Protein AF-A0A6B3P334-F1 (afdb_monomer)

Solvent-accessible surface area (backbone atoms only — not comparable to full-atom values): 4759 Å² total; per-residue (Å²): 132,86,80,78,73,75,83,76,72,81,69,71,56,44,90,28,59,46,66,57,53,51,52,56,45,43,76,67,35,88,88,55,48,64,58,59,49,13,59,76,69,74,48,55,49,67,56,51,54,46,40,70,38,101,82,36,71,73,52,71,66,54,14,32,52,35,24,49,51,48,52,50,35,48,75,72,68,72,106

Foldseek 3Di:
DDPPPPPPDPPVLDLAQLLVLQVVCCVQPPPRDLCNSCVLLVHHSVLSVQLPDPPRDDDSVSSSSSSVVVVVCVVVVSD

pLDDT: mean 84.11, std 18.72, range [35.84, 97.06]

Secondary structure (DSSP, 8-state):
-----------------HHHHHHHHHHHSTT--HHHHHHHTTS-HHHHHHHTSTT----HHHHHHHHHHHHHHHHTT--

Sequence (79 aa):
MPKTIFNLARIQVSDYNPVQLLFELQEKLEGFNRDDFAELMGVQPQTVRQWCSKHGNPNLQARQLAGEIKVRLQRDRIL

Nearest PDB structures (foldseek):
  4q2j-assembly1_D  TM=6.229E-01  e=5.647E-01  Mus musculus
  8pi8-assembly1_A  TM=6.976E-01  e=1.088E+00  Homo sapiens
  8dtq-assembly1_B  TM=5.087E-01  e=2.095E+00  Staphylococcus aureus
  2ofy-assembly1_B  TM=4.766E-01  e=4.261E+00  Rhodococcus jostii RHA1
  5mrc-assembly1_a  TM=3.802E-01  e=2.336E+00  Saccharomyces cerevisiae

Mean predicted aligned error: 7.58 Å

Structure (mmCIF, N/CA/C/O backbone):
data_AF-A0A6B3P334-F1
#
_entry.id   AF-A0A6B3P334-F1
#
loop_
_atom_site.group_PDB
_atom_site.id
_atom_site.type_symbol
_atom_site.label_atom_id
_atom_site.label_alt_id
_atom_site.label_comp_id
_atom_site.label_asym_id
_atom_site.label_entity_id
_atom_site.label_seq_id
_atom_site.pdbx_PDB_ins_code
_atom_site.Cartn_x
_atom_site.Cartn_y
_atom_site.Cartn_z
_atom_site.occupancy
_atom_site.B_iso_or_equiv
_atom_site.auth_seq_id
_atom_site.auth_comp_id
_atom_site.auth_asym_id
_atom_site.auth_atom_id
_atom_site.pdbx_PDB_model_num
ATOM 1 N N . MET A 1 1 ? -29.504 33.022 -17.687 1.00 37.16 1 MET A N 1
ATOM 2 C CA . MET A 1 1 ? -29.576 31.629 -17.193 1.00 37.16 1 MET A CA 1
ATOM 3 C C . MET A 1 1 ? -28.157 31.121 -16.999 1.00 37.16 1 MET A C 1
ATOM 5 O O . MET A 1 1 ? -27.482 30.933 -18.007 1.00 37.16 1 MET A O 1
ATOM 9 N N . PRO A 1 2 ? -27.647 30.953 -15.771 1.00 43.56 2 PRO A N 1
ATOM 10 C CA . PRO A 1 2 ? -26.350 30.322 -15.609 1.00 43.56 2 PRO A CA 1
ATOM 11 C C . PRO A 1 2 ? -26.539 28.813 -15.773 1.00 43.56 2 PRO A C 1
ATOM 13 O O . PRO A 1 2 ? -27.204 28.161 -14.972 1.00 43.56 2 PRO A O 1
ATOM 16 N N . LYS A 1 3 ? -25.987 28.261 -16.857 1.00 41.84 3 LYS A N 1
ATOM 17 C CA . LYS A 1 3 ? -25.768 26.821 -16.979 1.00 41.84 3 LYS A CA 1
ATOM 18 C C . LYS A 1 3 ? -24.647 26.480 -16.007 1.00 41.84 3 LYS A C 1
ATOM 20 O O . LYS A 1 3 ? -23.474 26.581 -16.354 1.00 41.84 3 LYS A O 1
ATOM 25 N N . THR A 1 4 ? -25.014 26.132 -14.780 1.00 44.12 4 THR A N 1
ATOM 26 C CA . THR A 1 4 ? -24.121 25.452 -13.847 1.00 44.12 4 THR A CA 1
ATOM 27 C C . THR A 1 4 ? -23.805 24.098 -14.464 1.00 44.12 4 THR A C 1
ATOM 29 O O . THR A 1 4 ? -24.527 23.122 -14.278 1.00 44.12 4 THR A O 1
ATOM 32 N N . ILE A 1 5 ? -22.756 24.056 -15.280 1.00 47.41 5 ILE A N 1
ATOM 33 C CA . ILE A 1 5 ? -22.111 22.806 -15.647 1.00 47.41 5 ILE A CA 1
ATOM 34 C C . ILE A 1 5 ? -21.493 22.326 -14.340 1.00 47.41 5 ILE A C 1
ATOM 36 O O . ILE A 1 5 ? -20.435 22.798 -13.927 1.00 47.41 5 ILE A O 1
ATOM 40 N N . PHE A 1 6 ? -22.216 21.458 -13.636 1.00 42.75 6 PHE A N 1
ATOM 41 C CA . PHE A 1 6 ? -21.640 20.634 -12.592 1.00 42.75 6 PHE A CA 1
ATOM 42 C C . PHE A 1 6 ? -20.456 19.917 -13.230 1.00 42.75 6 PHE A C 1
ATOM 44 O O . PHE A 1 6 ? -20.628 19.012 -14.046 1.00 42.75 6 PHE A O 1
ATOM 51 N N . ASN A 1 7 ? -19.253 20.387 -12.912 1.00 35.84 7 ASN A N 1
ATOM 52 C CA . ASN A 1 7 ? -18.000 19.800 -13.349 1.00 35.84 7 ASN A CA 1
ATOM 53 C C . ASN A 1 7 ? -17.800 18.518 -12.526 1.00 35.84 7 ASN A C 1
ATOM 55 O O . ASN A 1 7 ? -16.994 18.454 -11.601 1.00 35.84 7 ASN A O 1
ATOM 59 N N . LEU A 1 8 ? -18.658 17.528 -12.779 1.00 38.47 8 LEU A N 1
ATOM 60 C CA . LEU A 1 8 ? -18.580 16.209 -12.184 1.00 38.47 8 LEU A CA 1
ATOM 61 C C . LEU A 1 8 ? -17.318 15.538 -12.726 1.00 38.47 8 LEU A C 1
ATOM 63 O O . LEU A 1 8 ? -17.243 15.146 -13.885 1.00 38.47 8 LEU A O 1
ATOM 67 N N . ALA A 1 9 ? -16.353 15.376 -11.829 1.00 38.75 9 ALA A N 1
ATOM 68 C CA . ALA A 1 9 ? -15.471 14.221 -11.811 1.00 38.75 9 ALA A CA 1
ATOM 69 C C . ALA A 1 9 ? -14.446 14.087 -12.952 1.00 38.75 9 ALA A C 1
ATOM 71 O O . ALA A 1 9 ? -14.200 12.991 -13.444 1.00 38.75 9 ALA A O 1
ATOM 72 N N . ARG A 1 10 ? -13.663 15.138 -13.218 1.00 42.38 10 ARG A N 1
ATOM 73 C CA . ARG A 1 10 ? -12.213 14.887 -13.202 1.00 42.38 10 ARG A CA 1
ATOM 74 C C . ARG A 1 10 ? -11.780 14.933 -11.747 1.00 42.38 10 ARG A C 1
ATOM 76 O O . ARG A 1 10 ? -11.201 15.915 -11.298 1.00 42.38 10 ARG A O 1
ATOM 83 N N . ILE A 1 11 ? -12.077 13.869 -11.001 1.00 49.72 11 ILE A N 1
ATOM 84 C CA . ILE A 1 11 ? -11.169 13.511 -9.918 1.00 49.72 11 ILE A CA 1
ATOM 85 C C . ILE A 1 11 ? -9.882 13.239 -10.685 1.00 49.72 11 ILE A C 1
ATOM 87 O O . ILE A 1 11 ? -9.763 12.221 -11.361 1.00 49.72 11 ILE A O 1
ATOM 91 N N . GLN A 1 12 ? -9.001 14.240 -10.750 1.00 51.31 1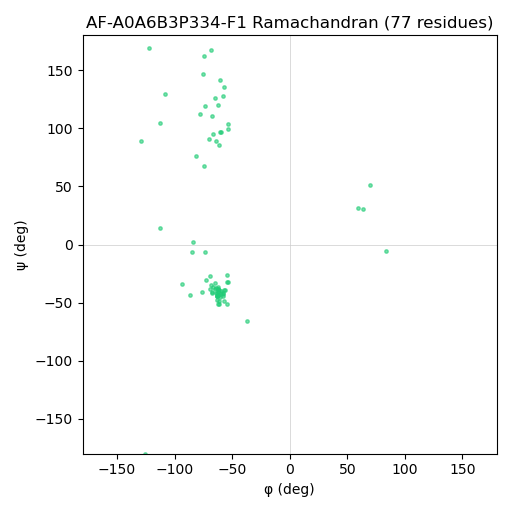2 GLN A N 1
ATOM 92 C CA . GLN A 1 12 ? -7.610 14.008 -11.080 1.00 51.31 12 GLN A CA 1
ATOM 93 C C . GLN A 1 12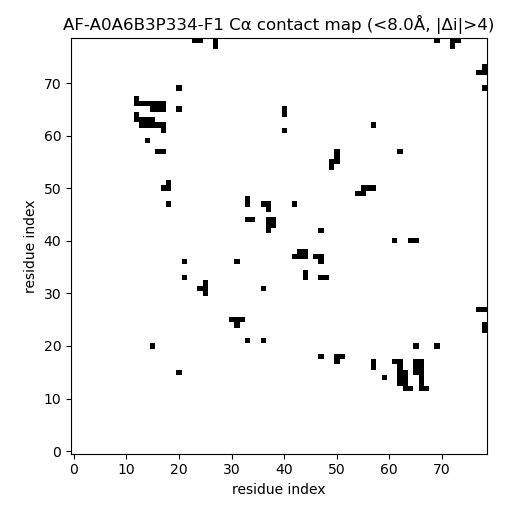 ? -7.216 12.946 -10.072 1.00 51.31 12 GLN A C 1
ATOM 95 O O . GLN A 1 12 ? -7.071 13.257 -8.892 1.00 51.31 12 GLN A O 1
ATOM 100 N N . VAL A 1 13 ? -7.192 11.689 -10.509 1.00 54.97 13 VAL A N 1
ATOM 101 C CA . VAL A 1 13 ? -6.565 10.628 -9.753 1.00 54.97 13 VAL A CA 1
ATOM 102 C C . VAL A 1 13 ? -5.131 11.108 -9.645 1.00 54.97 13 VAL A C 1
ATOM 104 O O . VAL A 1 13 ? -4.385 11.120 -10.626 1.00 54.97 13 VAL A O 1
ATOM 107 N N . SER A 1 14 ? -4.843 11.736 -8.512 1.00 62.97 14 SER A N 1
ATOM 108 C CA . SER A 1 14 ? -3.585 12.400 -8.268 1.00 62.97 14 SER A CA 1
ATOM 109 C C . SER A 1 14 ? -2.510 11.336 -8.371 1.00 62.97 14 SER A C 1
ATOM 111 O O . SER A 1 14 ? -2.728 10.192 -7.975 1.00 62.97 14 SER A O 1
ATOM 113 N N . ASP A 1 15 ? -1.371 11.705 -8.951 1.00 73.50 15 ASP A N 1
ATOM 114 C CA . ASP A 1 15 ? -0.176 10.873 -8.935 1.00 73.50 15 ASP A CA 1
ATOM 115 C C . ASP A 1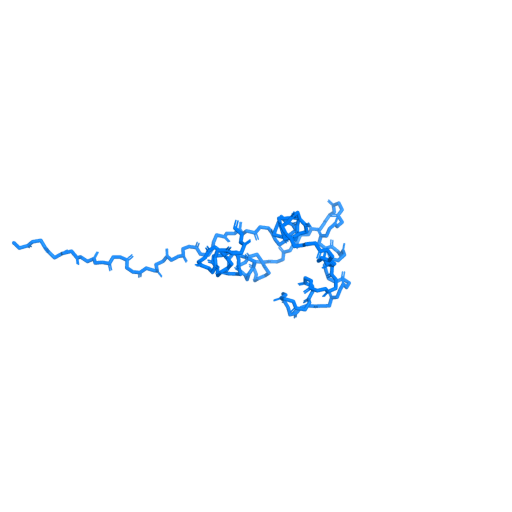 15 ? 0.235 10.678 -7.468 1.00 73.50 15 ASP A C 1
ATOM 117 O O . ASP A 1 15 ? 0.960 11.495 -6.899 1.00 73.50 15 ASP A O 1
ATOM 121 N N . TYR A 1 16 ? -0.354 9.681 -6.808 1.00 86.56 16 TYR A N 1
ATOM 122 C CA . TYR A 1 16 ? -0.262 9.499 -5.370 1.00 86.56 16 TYR A CA 1
ATOM 123 C C . TYR A 1 16 ? 0.629 8.306 -5.084 1.00 86.56 16 TYR A C 1
ATOM 125 O O . TYR A 1 16 ? 0.474 7.237 -5.666 1.00 86.56 16 TYR A O 1
ATOM 133 N N . ASN A 1 17 ? 1.606 8.488 -4.202 1.00 92.25 17 ASN A N 1
ATOM 134 C CA . ASN A 1 17 ? 2.590 7.451 -3.953 1.00 92.25 17 ASN A CA 1
ATOM 135 C C . ASN A 1 17 ? 1.957 6.304 -3.132 1.00 92.25 17 ASN A C 1
ATOM 137 O O . ASN A 1 17 ? 1.570 6.537 -1.985 1.00 92.25 17 ASN A O 1
ATOM 141 N N . PRO A 1 18 ? 1.909 5.058 -3.647 1.00 94.50 18 PRO A N 1
ATOM 142 C CA . PRO A 1 18 ? 1.386 3.903 -2.914 1.00 94.50 18 PRO A CA 1
ATOM 143 C C . PRO A 1 18 ? 2.058 3.684 -1.557 1.00 94.50 18 PRO A C 1
ATOM 145 O O . PRO A 1 18 ? 1.416 3.239 -0.614 1.00 94.50 18 PRO A O 1
ATOM 148 N N . VAL A 1 19 ? 3.342 4.025 -1.425 1.00 95.12 19 VAL A N 1
ATOM 149 C CA . VAL A 1 19 ? 4.064 3.884 -0.155 1.00 95.12 19 VAL A CA 1
ATOM 150 C C . VAL A 1 19 ? 3.546 4.874 0.888 1.00 95.12 19 VAL A C 1
ATOM 152 O O . VAL A 1 19 ? 3.475 4.535 2.063 1.00 95.12 19 VAL A O 1
ATOM 155 N N . GLN A 1 20 ? 3.147 6.080 0.474 1.00 94.56 20 GLN A N 1
ATOM 156 C CA . GLN A 1 20 ? 2.516 7.034 1.388 1.00 94.56 20 GLN A CA 1
ATOM 157 C C . GLN A 1 20 ? 1.140 6.531 1.832 1.00 94.56 20 GLN A C 1
ATOM 159 O O . GLN A 1 20 ? 0.849 6.580 3.022 1.00 9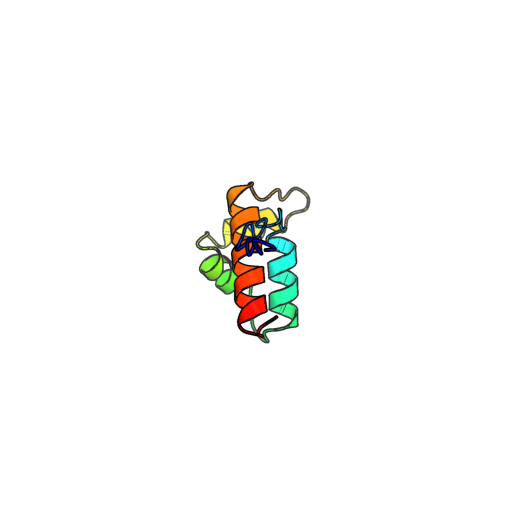4.56 20 GLN A O 1
ATOM 164 N N . LEU A 1 21 ? 0.346 5.966 0.911 1.00 95.31 21 LEU A N 1
ATOM 165 C CA . LEU A 1 21 ? -0.947 5.362 1.252 1.00 95.31 21 LEU A CA 1
ATOM 166 C C . LEU A 1 21 ? -0.795 4.241 2.282 1.00 95.31 21 LEU A C 1
ATOM 168 O O . LEU A 1 21 ? -1.563 4.172 3.234 1.00 95.31 21 LEU A O 1
ATOM 172 N N . LEU A 1 22 ? 0.204 3.376 2.086 1.00 96.31 22 LEU A N 1
ATOM 173 C CA . LEU A 1 22 ? 0.522 2.300 3.017 1.00 96.31 22 LEU A CA 1
ATOM 174 C C . LEU A 1 22 ? 0.750 2.849 4.428 1.00 96.31 22 LEU A C 1
ATOM 176 O O . LEU A 1 22 ? 0.121 2.365 5.361 1.00 96.31 22 LEU A O 1
ATOM 180 N N . PHE A 1 23 ? 1.604 3.862 4.591 1.00 94.69 23 PHE A N 1
ATOM 181 C CA . PHE A 1 23 ? 1.870 4.432 5.913 1.00 94.69 23 PHE A CA 1
ATOM 182 C C . PHE A 1 23 ? 0.621 5.060 6.542 1.00 94.69 23 PHE A C 1
ATOM 184 O O . PHE A 1 23 ? 0.341 4.782 7.703 1.00 94.69 23 PHE A O 1
ATOM 191 N N . GLU A 1 24 ? -0.165 5.822 5.773 1.00 94.56 24 GLU A N 1
ATOM 192 C CA . GLU A 1 24 ? -1.427 6.400 6.261 1.00 94.56 24 GLU A CA 1
ATOM 193 C C . GLU A 1 24 ? -2.390 5.308 6.763 1.00 94.56 24 GLU A C 1
ATOM 195 O O . GLU A 1 24 ? -2.997 5.445 7.824 1.00 94.56 24 GLU A O 1
ATOM 200 N N . LEU A 1 25 ? -2.501 4.193 6.034 1.00 94.94 25 LEU A N 1
ATOM 201 C CA . LEU A 1 25 ? -3.334 3.059 6.433 1.00 94.94 25 LEU A CA 1
ATOM 202 C C . LEU A 1 25 ? -2.800 2.355 7.683 1.00 94.94 25 LEU A C 1
ATOM 204 O O . LEU A 1 25 ? -3.590 2.014 8.554 1.00 94.94 25 LEU A O 1
ATOM 208 N N . GLN A 1 26 ? -1.484 2.176 7.805 1.00 95.06 26 GLN A N 1
ATOM 209 C CA . GLN A 1 26 ? -0.868 1.576 8.995 1.00 95.06 26 GLN A CA 1
ATOM 210 C C . GLN A 1 26 ? -1.059 2.428 10.256 1.00 95.06 26 GLN A C 1
ATOM 212 O O . GLN A 1 26 ? -1.193 1.879 11.345 1.00 95.06 26 GLN A O 1
ATOM 217 N N . GLU A 1 27 ? -1.083 3.757 10.127 1.00 93.88 27 GLU A N 1
ATOM 218 C CA . GLU A 1 27 ? -1.362 4.659 11.252 1.00 93.88 27 GLU A CA 1
ATOM 219 C C . GLU A 1 27 ? -2.837 4.638 11.675 1.00 93.88 27 GLU A C 1
ATOM 221 O O . GLU A 1 27 ? -3.149 4.867 12.844 1.00 93.88 27 GLU A O 1
ATOM 226 N N . LYS A 1 28 ? -3.755 4.395 10.734 1.00 93.44 28 LYS A N 1
ATOM 227 C CA . LYS A 1 28 ? -5.206 4.456 10.973 1.00 93.44 28 LYS A CA 1
ATOM 228 C C . LYS A 1 28 ? -5.828 3.117 11.344 1.00 93.44 28 LYS A C 1
ATOM 230 O O . LYS A 1 28 ? -6.796 3.092 12.101 1.00 93.44 28 LYS A O 1
ATOM 235 N N . LEU A 1 29 ? -5.309 2.027 10.793 1.00 92.69 29 LEU A N 1
ATOM 236 C CA . LEU A 1 29 ? -5.858 0.686 10.928 1.00 92.69 29 LEU A CA 1
ATOM 237 C C . LEU A 1 29 ? -4.895 -0.172 11.749 1.00 92.69 29 LEU A C 1
ATOM 239 O O . LEU A 1 29 ? -3.855 -0.616 11.259 1.00 92.69 29 LEU A O 1
ATOM 243 N N . GLU A 1 30 ? -5.249 -0.414 13.010 1.00 92.00 30 GLU A N 1
ATOM 244 C CA . GLU A 1 30 ? -4.459 -1.268 13.894 1.00 92.00 30 GLU A CA 1
ATOM 245 C C . GLU A 1 30 ? -4.316 -2.676 13.294 1.00 92.00 30 GLU A C 1
ATOM 247 O O . GLU A 1 30 ? -5.295 -3.309 12.902 1.00 92.00 30 GLU A O 1
ATOM 252 N N . GLY A 1 31 ? -3.075 -3.158 13.192 1.00 92.38 31 GLY A N 1
ATOM 253 C CA . GLY A 1 31 ? -2.760 -4.468 12.614 1.00 92.38 31 GLY A CA 1
ATOM 254 C C . GLY A 1 31 ? -2.648 -4.504 11.085 1.00 92.38 31 GLY A C 1
ATOM 255 O O . GLY A 1 31 ? -2.220 -5.531 10.557 1.00 92.38 31 GLY A O 1
ATOM 256 N N . PHE A 1 32 ? -2.945 -3.405 10.379 1.00 94.56 32 PHE A N 1
ATOM 257 C CA . PHE A 1 32 ? -2.801 -3.344 8.924 1.00 94.56 32 PHE A CA 1
ATOM 258 C C . PHE A 1 32 ? -1.332 -3.473 8.513 1.00 94.56 32 PHE A C 1
ATO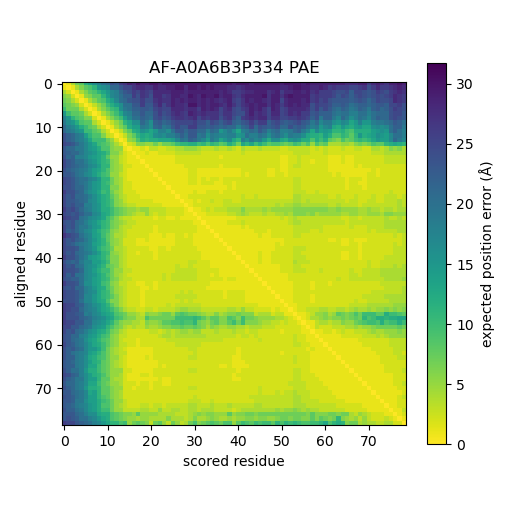M 260 O O . PHE A 1 32 ? -0.449 -2.748 8.985 1.00 94.56 32 PHE A O 1
ATOM 267 N N . ASN A 1 33 ? -1.047 -4.426 7.632 1.00 94.50 33 ASN A N 1
ATOM 268 C CA . ASN A 1 33 ? 0.311 -4.787 7.257 1.00 94.50 33 ASN A CA 1
ATOM 269 C C . ASN A 1 33 ? 0.534 -4.722 5.735 1.00 94.50 33 ASN A C 1
ATOM 271 O O . ASN A 1 33 ? -0.326 -4.332 4.947 1.00 94.50 33 ASN A O 1
ATOM 275 N N . ARG A 1 34 ? 1.760 -5.042 5.307 1.00 94.12 34 ARG A N 1
ATOM 276 C CA . ARG A 1 34 ? 2.158 -4.941 3.894 1.00 94.12 34 ARG A CA 1
ATOM 277 C C . ARG A 1 34 ? 1.481 -5.976 3.001 1.00 94.12 34 ARG A C 1
ATOM 279 O O . ARG A 1 34 ? 1.357 -5.712 1.809 1.00 94.12 34 ARG A O 1
ATOM 286 N N . ASP A 1 35 ? 1.105 -7.125 3.550 1.00 95.56 35 ASP A N 1
ATOM 287 C CA . ASP A 1 35 ? 0.439 -8.187 2.803 1.00 95.56 35 ASP A CA 1
ATOM 288 C C . ASP A 1 35 ? -1.030 -7.800 2.564 1.00 95.56 35 ASP A C 1
ATOM 290 O O . ASP A 1 35 ? -1.485 -7.878 1.425 1.00 95.56 35 ASP A O 1
ATOM 294 N N . ASP A 1 36 ? -1.704 -7.219 3.567 1.00 96.12 36 ASP A N 1
ATOM 295 C CA . ASP A 1 36 ? -3.051 -6.638 3.408 1.00 96.12 36 ASP A CA 1
ATOM 296 C C . ASP A 1 36 ? -3.050 -5.516 2.357 1.00 96.12 36 ASP A C 1
ATOM 298 O O . ASP A 1 36 ? -3.938 -5.409 1.511 1.00 96.12 36 ASP A O 1
ATOM 302 N N . PHE A 1 37 ? -2.014 -4.672 2.372 1.00 96.88 37 PHE A N 1
ATOM 303 C CA . PHE A 1 37 ? -1.862 -3.621 1.371 1.00 96.88 37 PHE A CA 1
ATOM 304 C C . PHE A 1 37 ? -1.596 -4.172 -0.031 1.00 96.88 37 PHE A C 1
ATOM 306 O O . PHE A 1 37 ? -2.074 -3.611 -1.016 1.00 96.88 37 PHE A O 1
ATOM 313 N N . ALA A 1 38 ? -0.829 -5.258 -0.140 1.00 97.06 38 ALA A N 1
ATOM 314 C CA . ALA A 1 38 ? -0.591 -5.921 -1.413 1.00 97.06 38 ALA A CA 1
ATOM 315 C C . ALA A 1 38 ? -1.901 -6.471 -1.993 1.00 97.06 38 ALA A C 1
ATOM 317 O O . ALA A 1 38 ? -2.163 -6.269 -3.179 1.00 97.06 38 ALA A O 1
ATOM 318 N N . GLU A 1 39 ? -2.747 -7.071 -1.150 1.00 96.88 39 GLU A N 1
ATOM 319 C CA . GLU A 1 39 ? -4.092 -7.518 -1.520 1.00 96.88 39 GLU A CA 1
ATOM 320 C C . GLU A 1 39 ? -4.977 -6.344 -1.961 1.00 96.88 39 GLU A C 1
ATOM 322 O O . GLU A 1 39 ? -5.547 -6.386 -3.052 1.00 96.88 39 GLU A O 1
ATOM 327 N N . LEU A 1 40 ? -5.012 -5.254 -1.186 1.00 94.75 40 LEU A N 1
ATOM 328 C CA . LEU A 1 40 ? -5.766 -4.038 -1.514 1.00 94.75 40 LEU A CA 1
ATOM 329 C C . LEU A 1 40 ? -5.354 -3.433 -2.867 1.00 94.75 40 LEU A C 1
ATOM 331 O O . LEU A 1 40 ? -6.195 -2.954 -3.625 1.00 94.75 40 LEU A O 1
ATOM 335 N N . MET A 1 41 ? -4.057 -3.458 -3.172 1.00 94.69 41 MET A N 1
ATOM 336 C CA . MET A 1 41 ? -3.495 -2.956 -4.428 1.00 94.69 41 MET A CA 1
ATOM 337 C C . MET A 1 41 ? -3.546 -3.985 -5.570 1.00 94.69 41 MET A C 1
ATOM 339 O O . MET A 1 41 ? -3.173 -3.651 -6.694 1.00 94.69 41 MET A O 1
ATOM 343 N N . GLY A 1 42 ? -3.958 -5.230 -5.308 1.00 95.94 42 GLY A N 1
ATOM 344 C CA . GLY A 1 42 ? -3.975 -6.311 -6.296 1.00 95.94 42 GLY A CA 1
ATOM 345 C C . GLY A 1 42 ? -2.586 -6.707 -6.818 1.00 95.94 42 GLY A C 1
ATOM 346 O O . GLY A 1 42 ? -2.450 -7.101 -7.976 1.00 95.94 42 GLY A O 1
ATOM 347 N N . VAL A 1 43 ? -1.540 -6.578 -5.996 1.00 95.88 43 VAL A N 1
ATOM 348 C CA . VAL A 1 43 ? -0.145 -6.891 -6.354 1.00 95.88 43 VAL A CA 1
ATOM 349 C C . VAL A 1 43 ? 0.453 -7.943 -5.423 1.00 95.88 43 VAL A C 1
ATOM 351 O O . VAL A 1 43 ? -0.095 -8.275 -4.379 1.00 95.88 43 VAL A O 1
ATOM 354 N N . GLN A 1 44 ? 1.623 -8.474 -5.779 1.00 96.00 44 GLN A N 1
ATOM 355 C CA . GLN A 1 44 ? 2.347 -9.386 -4.896 1.00 96.00 44 GLN A CA 1
ATOM 356 C C . GLN A 1 44 ? 3.012 -8.619 -3.737 1.00 96.00 44 GLN A C 1
ATOM 358 O O . GLN A 1 44 ? 3.547 -7.527 -3.958 1.00 96.00 44 GLN A O 1
ATOM 363 N N . PRO A 1 45 ? 3.120 -9.202 -2.527 1.00 94.56 45 PRO A N 1
ATOM 364 C CA . PRO A 1 45 ? 3.834 -8.579 -1.407 1.00 94.56 45 PRO A CA 1
ATOM 365 C C . PRO A 1 45 ? 5.276 -8.169 -1.728 1.00 94.56 45 PRO A C 1
ATOM 367 O O . PRO A 1 45 ? 5.786 -7.166 -1.223 1.00 94.56 45 PRO A O 1
ATOM 370 N N . GLN A 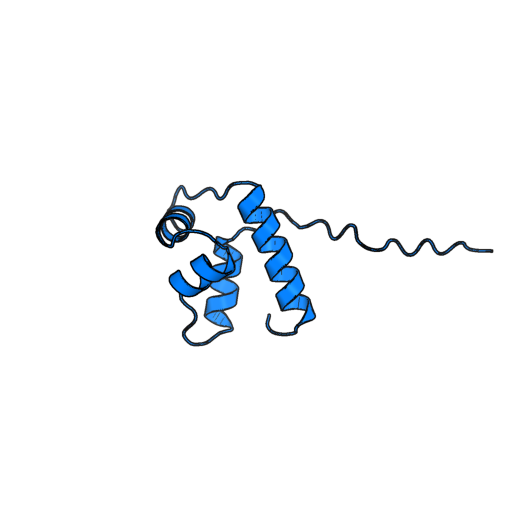1 46 ? 5.949 -8.916 -2.609 1.00 95.31 46 GLN A N 1
ATOM 371 C CA . GLN A 1 46 ? 7.295 -8.576 -3.070 1.00 95.31 46 GLN A CA 1
ATOM 372 C C . GLN A 1 46 ? 7.330 -7.231 -3.810 1.00 95.31 46 GLN A C 1
ATOM 374 O O . GLN A 1 46 ? 8.282 -6.471 -3.636 1.00 95.31 46 GLN A O 1
ATOM 379 N N . THR A 1 47 ? 6.290 -6.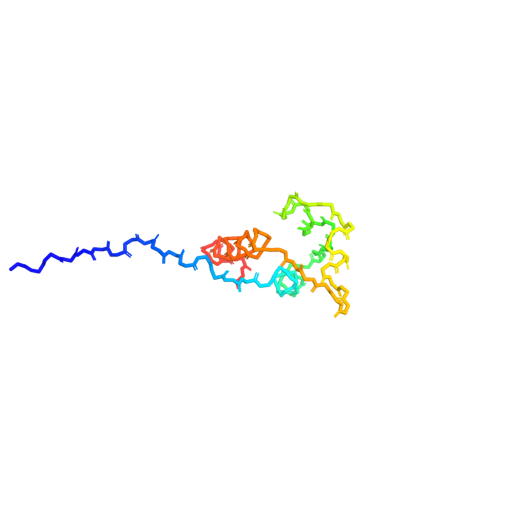905 -4.578 1.00 95.06 47 THR A N 1
ATOM 380 C CA . THR A 1 47 ? 6.151 -5.619 -5.270 1.00 95.06 47 THR A CA 1
ATOM 381 C C . THR A 1 47 ? 6.061 -4.468 -4.270 1.00 95.06 47 THR A C 1
ATOM 383 O O . THR A 1 47 ? 6.776 -3.477 -4.411 1.00 95.06 47 THR A O 1
ATOM 386 N N . VAL A 1 48 ? 5.277 -4.625 -3.197 1.00 95.31 48 VAL A N 1
ATOM 387 C CA . VAL A 1 48 ? 5.184 -3.621 -2.122 1.00 95.31 48 VAL A CA 1
ATOM 388 C C . VAL A 1 48 ? 6.538 -3.435 -1.431 1.00 95.31 48 VAL A C 1
ATOM 390 O O . VAL A 1 48 ? 6.983 -2.306 -1.227 1.00 95.31 48 VAL A O 1
ATOM 393 N N . ARG A 1 49 ? 7.260 -4.527 -1.139 1.00 94.50 49 ARG A N 1
ATOM 394 C CA . ARG A 1 49 ? 8.621 -4.451 -0.570 1.00 94.50 49 ARG A CA 1
ATOM 395 C C . ARG A 1 49 ? 9.591 -3.701 -1.485 1.00 94.50 49 ARG A C 1
ATOM 397 O O . ARG A 1 49 ? 10.398 -2.917 -0.992 1.00 94.50 49 ARG A O 1
ATOM 404 N N . GLN A 1 50 ? 9.510 -3.918 -2.798 1.00 94.94 50 GLN A N 1
ATOM 405 C CA . GLN A 1 50 ? 10.323 -3.190 -3.776 1.00 94.94 50 GLN A CA 1
ATOM 406 C C . GLN A 1 50 ? 9.988 -1.695 -3.786 1.00 94.94 50 GLN A C 1
ATOM 408 O O . GLN A 1 50 ? 10.906 -0.874 -3.801 1.00 94.94 50 GLN A O 1
ATOM 413 N N . TRP A 1 51 ? 8.706 -1.328 -3.714 1.00 94.81 51 TRP A N 1
ATOM 414 C CA . TRP A 1 51 ? 8.281 0.071 -3.617 1.00 94.81 51 TRP A CA 1
ATOM 415 C C . TRP A 1 51 ? 8.789 0.758 -2.349 1.00 94.81 51 TRP A C 1
ATOM 417 O O . TRP A 1 51 ? 9.206 1.907 -2.415 1.00 94.81 51 TRP A O 1
ATOM 427 N N . CYS A 1 52 ? 8.823 0.056 -1.215 1.00 92.88 52 CYS A N 1
ATOM 428 C CA . CYS A 1 52 ? 9.365 0.588 0.037 1.00 92.88 52 CYS A CA 1
ATOM 429 C C . CYS A 1 52 ? 10.904 0.692 0.068 1.00 92.88 52 CYS A C 1
ATOM 431 O O . CYS A 1 52 ? 11.458 1.194 1.046 1.00 92.88 52 CYS A O 1
ATOM 433 N N . SER A 1 53 ? 11.618 0.191 -0.945 1.00 94.12 53 SER A N 1
ATOM 434 C CA . SER A 1 53 ? 13.081 0.274 -0.988 1.00 94.12 53 SER A CA 1
ATOM 435 C C . SER A 1 53 ? 13.570 1.689 -1.329 1.00 94.12 53 SER A C 1
ATOM 437 O O . SER A 1 53 ? 12.840 2.492 -1.904 1.00 94.12 53 SER A O 1
ATOM 439 N N . LYS A 1 54 ? 14.847 1.993 -1.048 1.00 84.25 54 LYS A N 1
ATOM 440 C CA . LYS A 1 54 ? 15.471 3.306 -1.333 1.00 84.25 54 LYS A CA 1
ATOM 441 C C . LYS A 1 54 ? 15.348 3.748 -2.803 1.00 84.25 54 LYS A C 1
ATOM 443 O O . LYS A 1 54 ? 15.373 4.941 -3.086 1.00 84.25 54 LYS A O 1
ATOM 448 N N . HIS A 1 55 ? 15.228 2.792 -3.723 1.00 86.69 55 HIS A N 1
ATOM 449 C CA . HIS A 1 55 ? 15.089 3.023 -5.164 1.00 86.69 55 HIS A CA 1
ATOM 450 C C . HIS A 1 55 ? 13.706 2.618 -5.692 1.00 86.69 55 HIS A C 1
ATOM 452 O O . HIS A 1 55 ? 13.519 2.480 -6.900 1.00 86.69 55 HIS A O 1
ATOM 458 N N . GLY A 1 56 ? 12.744 2.397 -4.794 1.00 87.94 56 GLY A N 1
ATOM 459 C CA . GLY A 1 56 ? 11.390 2.016 -5.145 1.00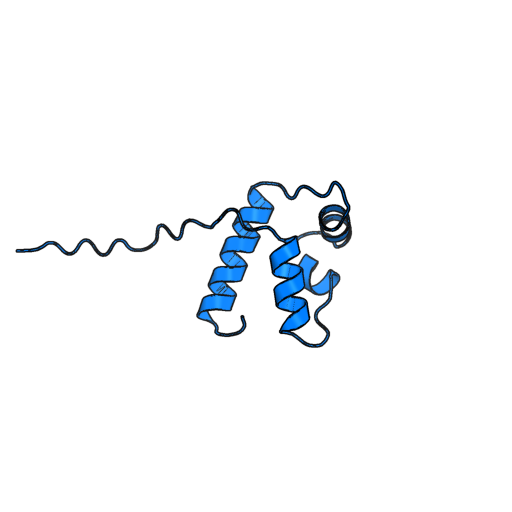 87.94 56 GLY A CA 1
ATOM 460 C C . GLY A 1 56 ? 10.718 3.107 -5.964 1.00 87.94 56 GLY A C 1
ATOM 461 O O . GLY A 1 56 ? 10.565 4.240 -5.514 1.00 87.94 56 GLY A O 1
ATOM 462 N N . ASN A 1 57 ? 10.311 2.757 -7.181 1.00 89.75 57 ASN A N 1
ATOM 463 C CA . ASN A 1 57 ? 9.601 3.663 -8.068 1.00 89.75 57 ASN A CA 1
ATOM 464 C C . ASN A 1 57 ? 8.332 2.981 -8.596 1.00 89.75 57 ASN A C 1
ATOM 466 O O . ASN A 1 57 ? 8.385 2.299 -9.623 1.00 89.75 57 ASN A O 1
ATOM 470 N N . PRO A 1 58 ? 7.198 3.113 -7.887 1.00 92.31 58 PRO A N 1
ATOM 471 C CA . PRO A 1 58 ? 5.922 2.590 -8.353 1.00 92.31 58 PRO A CA 1
ATOM 472 C C . PRO A 1 58 ? 5.576 3.180 -9.721 1.00 92.31 58 PRO A C 1
ATOM 474 O O . PRO A 1 58 ? 5.748 4.382 -9.941 1.00 92.31 58 PRO A O 1
ATOM 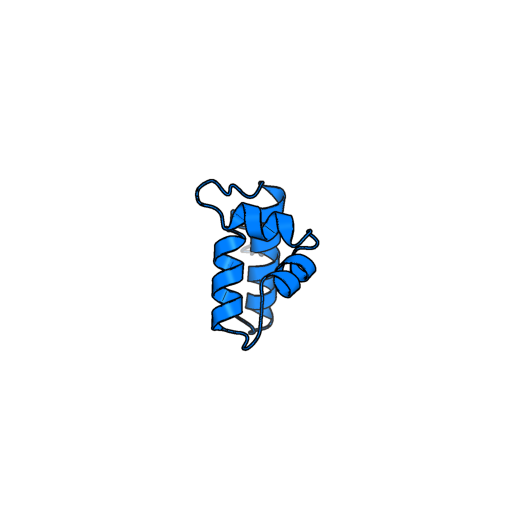477 N N . ASN A 1 59 ? 5.108 2.338 -10.642 1.00 91.94 59 ASN A N 1
ATOM 478 C CA . ASN A 1 59 ? 4.721 2.782 -11.979 1.00 91.94 59 ASN A CA 1
ATOM 479 C C . ASN A 1 59 ? 3.455 3.661 -11.932 1.00 91.94 59 ASN A C 1
ATOM 481 O O . ASN A 1 59 ? 2.755 3.719 -10.921 1.00 91.94 59 ASN A O 1
ATOM 485 N N . LEU A 1 60 ? 3.150 4.335 -13.044 1.00 90.50 60 LEU A N 1
ATOM 486 C CA . LEU A 1 60 ? 2.011 5.254 -13.123 1.00 90.50 60 LEU A CA 1
ATOM 487 C C . LEU A 1 60 ? 0.677 4.587 -12.749 1.00 90.50 60 LEU A C 1
ATOM 489 O O . LEU A 1 60 ? -0.121 5.196 -12.048 1.00 90.50 60 LEU A O 1
ATOM 493 N N . GLN A 1 61 ? 0.455 3.336 -13.165 1.00 91.25 61 GLN A N 1
ATOM 494 C CA . GLN A 1 61 ? -0.778 2.603 -12.855 1.00 91.25 61 GLN A CA 1
ATOM 495 C C . GLN A 1 61 ? -0.936 2.376 -11.349 1.00 91.25 61 GLN A C 1
ATOM 497 O O . GLN A 1 61 ? -2.005 2.616 -10.802 1.00 91.25 61 GLN A O 1
ATOM 502 N N . ALA A 1 62 ? 0.138 1.978 -10.661 1.00 93.38 62 ALA A N 1
ATOM 503 C CA . ALA A 1 62 ? 0.123 1.794 -9.214 1.00 93.38 62 ALA A CA 1
ATOM 504 C C . ALA A 1 62 ? -0.174 3.109 -8.484 1.00 93.38 62 ALA A C 1
ATOM 506 O O . ALA A 1 62 ? -0.942 3.124 -7.526 1.00 93.38 62 ALA A O 1
ATOM 507 N N . ARG A 1 63 ? 0.402 4.224 -8.946 1.00 93.62 63 ARG A N 1
ATOM 508 C CA . ARG A 1 63 ? 0.170 5.543 -8.344 1.00 93.62 63 ARG A CA 1
ATOM 509 C C . ARG A 1 63 ? -1.250 6.056 -8.576 1.00 93.62 63 ARG A C 1
ATOM 511 O O . ARG A 1 63 ? -1.858 6.616 -7.668 1.00 93.62 63 ARG A O 1
ATOM 518 N N . GLN A 1 64 ? -1.801 5.810 -9.764 1.00 92.69 64 GLN A N 1
ATOM 519 C CA . GLN A 1 64 ? -3.202 6.100 -10.062 1.00 92.69 64 GLN A CA 1
ATOM 520 C C . GLN A 1 64 ? -4.128 5.272 -9.165 1.00 92.69 64 GLN A C 1
ATOM 522 O O . GLN A 1 64 ? -4.958 5.828 -8.453 1.00 92.69 64 GLN A O 1
ATOM 527 N N . LEU A 1 65 ? -3.919 3.957 -9.099 1.00 93.31 65 LEU A N 1
ATOM 528 C CA . LEU A 1 65 ? -4.721 3.083 -8.248 1.00 93.31 65 LEU A CA 1
ATOM 529 C C . LEU A 1 65 ? -4.662 3.501 -6.769 1.00 93.31 65 LEU A C 1
ATOM 531 O O . LEU A 1 65 ? -5.692 3.563 -6.103 1.00 93.31 65 LEU A O 1
ATOM 535 N N . ALA A 1 66 ? -3.482 3.867 -6.261 1.00 94.06 66 ALA A N 1
ATOM 536 C CA . ALA A 1 66 ? -3.353 4.389 -4.903 1.00 94.06 66 ALA A CA 1
ATOM 537 C C . ALA A 1 66 ? -4.151 5.690 -4.699 1.00 94.06 66 ALA A C 1
ATOM 539 O O . ALA A 1 66 ? -4.790 5.862 -3.662 1.00 94.06 66 ALA A O 1
ATOM 540 N N . GLY A 1 67 ? -4.167 6.592 -5.684 1.00 92.88 67 GLY A N 1
ATOM 541 C CA . GLY A 1 67 ? -5.008 7.790 -5.654 1.00 92.88 67 GLY A CA 1
ATOM 542 C C . GLY A 1 67 ? -6.505 7.461 -5.600 1.00 92.88 67 GLY A C 1
ATOM 543 O O . GLY A 1 67 ? -7.236 8.045 -4.800 1.00 92.88 67 GLY A O 1
ATOM 544 N N . GLU A 1 68 ? -6.963 6.494 -6.397 1.00 92.25 68 GLU A N 1
ATOM 545 C CA . GLU A 1 68 ? -8.361 6.039 -6.405 1.00 92.25 68 GLU A CA 1
ATOM 546 C C . GLU A 1 68 ? -8.770 5.425 -5.065 1.00 92.25 68 GLU A C 1
ATOM 548 O O . GLU A 1 68 ? -9.799 5.802 -4.497 1.00 92.25 68 GLU A O 1
ATOM 553 N N . ILE A 1 69 ? -7.939 4.527 -4.527 1.00 92.94 69 ILE A N 1
ATOM 554 C CA . ILE A 1 69 ? -8.162 3.893 -3.224 1.00 92.94 69 ILE A CA 1
ATOM 555 C C . ILE A 1 69 ? -8.196 4.955 -2.129 1.00 92.94 69 ILE A C 1
ATOM 557 O O . ILE A 1 69 ? -9.113 4.956 -1.310 1.00 92.94 69 ILE A O 1
ATOM 561 N N . LYS A 1 70 ? -7.264 5.912 -2.138 1.00 92.44 70 LYS A N 1
ATOM 562 C CA . LYS A 1 70 ? -7.258 7.005 -1.165 1.00 92.44 70 LYS A CA 1
ATOM 563 C C . LYS A 1 70 ? -8.563 7.793 -1.191 1.00 92.44 70 LYS A C 1
ATOM 565 O O . LYS A 1 70 ? -9.161 7.998 -0.142 1.00 92.44 70 LYS A O 1
ATOM 570 N N . VAL A 1 71 ? -9.034 8.198 -2.369 1.00 91.12 71 VAL A N 1
ATOM 571 C CA . VAL A 1 71 ? -10.298 8.940 -2.505 1.00 91.12 71 VAL A CA 1
ATOM 572 C C . VAL A 1 71 ? -11.489 8.105 -2.030 1.00 91.12 71 VAL A C 1
ATOM 574 O O . VAL A 1 71 ? -12.404 8.634 -1.394 1.00 91.12 71 VAL A O 1
ATOM 577 N N . ARG A 1 72 ? -11.485 6.796 -2.310 1.00 90.56 72 ARG A N 1
ATOM 578 C CA . ARG A 1 72 ? -12.516 5.859 -1.849 1.00 90.56 72 ARG A CA 1
ATOM 579 C C . ARG A 1 72 ? -12.570 5.795 -0.322 1.00 90.56 72 ARG A C 1
ATOM 581 O O . ARG A 1 72 ? -13.634 6.013 0.248 1.00 90.56 72 ARG A O 1
ATOM 588 N N . LEU A 1 73 ? -11.427 5.583 0.326 1.00 90.69 73 LEU A N 1
ATOM 589 C CA . LEU A 1 73 ? -11.300 5.553 1.787 1.00 90.69 73 LEU A CA 1
ATOM 590 C C . LEU A 1 73 ? -11.640 6.918 2.419 1.00 90.69 73 LEU A C 1
ATOM 592 O O . LEU A 1 73 ? -12.329 6.965 3.436 1.00 90.69 73 LEU A O 1
ATOM 596 N N . GLN A 1 74 ? -11.233 7.997 1.736 1.00 88.62 74 GLN A N 1
ATOM 597 C CA . GLN A 1 74 ? -11.680 9.395 1.835 1.00 88.62 74 GLN A CA 1
ATOM 598 C C . GLN A 1 74 ? -13.181 9.517 2.101 1.00 88.62 74 GLN A C 1
ATOM 600 O O . GLN A 1 74 ? -13.685 9.988 3.123 1.00 88.62 74 GLN A O 1
ATOM 605 N N . ARG A 1 75 ? -13.913 9.068 1.087 1.00 89.69 75 ARG A N 1
ATOM 606 C CA . ARG A 1 75 ? -15.366 9.125 1.014 1.00 89.69 75 ARG A CA 1
ATOM 607 C C . ARG A 1 75 ? -16.035 8.273 2.088 1.00 89.69 75 ARG A C 1
ATOM 609 O O . ARG A 1 75 ? -17.056 8.691 2.634 1.00 89.69 75 ARG A O 1
ATOM 616 N N . ASP A 1 76 ? -15.461 7.112 2.375 1.00 91.00 76 ASP A N 1
ATOM 617 C CA . ASP A 1 76 ? -16.013 6.137 3.313 1.00 91.00 76 ASP A CA 1
ATOM 618 C C . ASP A 1 76 ? -15.641 6.459 4.783 1.00 91.00 76 ASP A C 1
ATOM 620 O O . ASP A 1 76 ? -16.070 5.752 5.692 1.00 91.00 76 ASP A O 1
ATOM 624 N N . ARG A 1 77 ? -14.921 7.573 5.030 1.00 88.00 77 ARG A N 1
ATOM 625 C CA . ARG A 1 77 ? -14.479 8.073 6.353 1.00 88.00 77 ARG A CA 1
ATOM 626 C C . ARG A 1 77 ? -13.586 7.094 7.124 1.00 88.00 77 ARG A C 1
ATOM 628 O O . ARG A 1 77 ? -13.632 7.050 8.352 1.00 88.00 77 ARG A O 1
ATOM 635 N N . ILE A 1 78 ? -12.797 6.306 6.396 1.00 85.50 78 ILE A N 1
ATOM 636 C CA . ILE A 1 78 ? -11.796 5.391 6.965 1.00 85.50 78 ILE A CA 1
ATOM 637 C C . ILE A 1 78 ? -10.467 6.128 7.183 1.00 85.50 78 ILE A C 1
ATOM 639 O O . ILE A 1 78 ? -9.835 5.970 8.228 1.00 85.50 78 ILE A O 1
ATOM 643 N N . LEU A 1 79 ? -10.067 6.939 6.196 1.00 79.56 79 LEU A N 1
ATOM 644 C CA . LEU A 1 79 ? -8.934 7.870 6.266 1.00 79.56 79 LEU A CA 1
ATOM 645 C C . LEU A 1 79 ? -9.425 9.279 6.616 1.00 79.56 79 LEU A C 1
ATOM 647 O O . LEU A 1 79 ? -8.722 9.959 7.400 1.00 79.56 79 LEU A O 1
#

Radius of gyration: 15.12 Å; Cα contacts (8 Å, |Δi|>4): 68; chains: 1; bounding box: 45×41×31 Å